Protein AF-A0A7V5YGB0-F1 (afdb_monomer)

Mean predicted aligned error: 4.24 Å

Nearest PDB structures (foldseek):
  5v7q-assembly1_X  TM=7.956E-01  e=1.371E-02  Mycobacterium tuberculosis
  7uvx-assembly1_W  TM=8.930E-01  e=6.726E-02  Acinetobacter baumannii AB0057
  8v9k-assembly1_Z  TM=7.972E-01  e=5.160E-02  Mycolicibacterium smegmatis MC2 155
  7nhm-assembly1_1  TM=9.029E-01  e=2.075E-01  Staphylococcus aureus subsp. aureus NCTC 8325
  7p6z-assembly1_v  TM=8.475E-01  e=4.026E-01  Mycoplasmoides pneumoniae M129

Structure (mmCIF, N/CA/C/O backbone):
data_AF-A0A7V5YGB0-F1
#
_entry.id   AF-A0A7V5YGB0-F1
#
loop_
_atom_site.group_PDB
_atom_site.id
_atom_site.type_symbol
_atom_site.label_atom_id
_atom_site.label_alt_id
_atom_site.label_comp_id
_atom_site.label_asym_id
_atom_site.label_entity_id
_atom_site.label_seq_id
_atom_site.pdbx_PDB_ins_code
_atom_site.Cartn_x
_atom_site.Cartn_y
_atom_site.Cartn_z
_atom_site.occupancy
_atom_site.B_iso_or_equiv
_atom_site.auth_seq_id
_atom_site.auth_comp_id
_atom_site.auth_asym_id
_atom_site.auth_atom_id
_atom_site.pdbx_PDB_model_num
ATOM 1 N N . MET A 1 1 ? -0.315 -4.525 15.671 1.00 60.41 1 MET A N 1
ATOM 2 C CA . MET A 1 1 ? -1.517 -4.139 14.908 1.00 60.41 1 MET A CA 1
ATOM 3 C C . MET A 1 1 ? -1.757 -5.169 13.839 1.00 60.41 1 MET A C 1
ATOM 5 O O . MET A 1 1 ? -0.874 -5.383 13.014 1.00 60.41 1 MET A O 1
ATOM 9 N N . SER A 1 2 ? -2.910 -5.821 13.880 1.00 67.69 2 SER A N 1
ATOM 10 C CA . SER A 1 2 ? -3.423 -6.587 12.751 1.00 67.69 2 SER A CA 1
ATOM 11 C C . SER A 1 2 ? -3.420 -5.677 11.516 1.00 67.69 2 SER A C 1
ATOM 13 O O . SER A 1 2 ? -3.981 -4.589 11.545 1.00 67.69 2 SER A O 1
ATOM 15 N N . GLN A 1 3 ? -2.804 -6.099 10.405 1.00 80.88 3 GLN A N 1
ATOM 16 C CA . GLN A 1 3 ? -2.974 -5.428 9.100 1.00 80.88 3 GLN A CA 1
ATOM 17 C C . GLN A 1 3 ? -4.353 -5.756 8.496 1.00 80.88 3 GLN A C 1
ATOM 19 O O . GLN A 1 3 ? -4.512 -5.863 7.281 1.00 80.88 3 GLN A O 1
ATOM 24 N N . VAL A 1 4 ? -5.331 -5.992 9.369 1.00 87.88 4 VAL A N 1
ATOM 25 C CA . VAL A 1 4 ? -6.682 -6.424 9.061 1.00 87.88 4 VAL A CA 1
ATOM 26 C C . VAL A 1 4 ? -7.613 -5.358 9.603 1.00 87.88 4 VAL A C 1
ATOM 28 O O . VAL A 1 4 ? -7.469 -4.950 10.748 1.00 87.88 4 VAL A O 1
ATOM 31 N N . CYS A 1 5 ? -8.531 -4.877 8.774 1.00 87.62 5 CYS A N 1
ATOM 32 C CA . CYS A 1 5 ? -9.542 -3.929 9.222 1.00 87.62 5 CYS A CA 1
ATOM 33 C C . CYS A 1 5 ? -10.562 -4.652 10.111 1.00 87.62 5 CYS A C 1
ATOM 35 O O . CYS A 1 5 ? -11.196 -5.590 9.635 1.00 87.62 5 CYS A O 1
ATOM 37 N N . ASP A 1 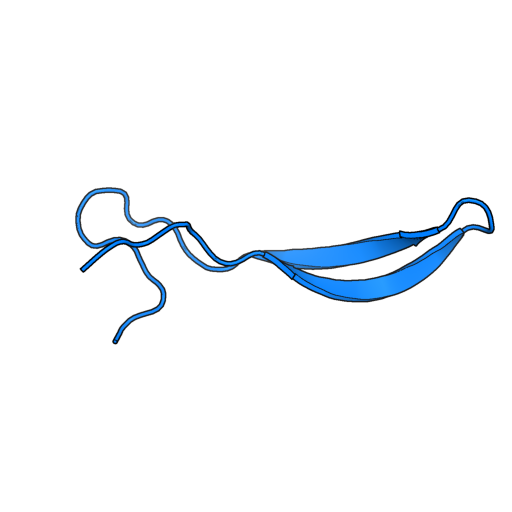6 ? -10.759 -4.203 11.351 1.00 86.69 6 ASP A N 1
ATOM 38 C CA . ASP A 1 6 ? -11.667 -4.864 12.304 1.00 86.69 6 ASP A CA 1
ATOM 39 C C . ASP A 1 6 ? -13.148 -4.735 11.910 1.00 86.69 6 ASP A C 1
ATOM 41 O O . ASP A 1 6 ? -13.945 -5.627 12.177 1.00 86.69 6 ASP A O 1
ATOM 45 N N . VAL A 1 7 ? -13.513 -3.660 11.202 1.00 87.44 7 VAL A N 1
ATOM 46 C CA . VAL A 1 7 ? -14.889 -3.429 10.723 1.00 87.44 7 VAL A CA 1
ATOM 47 C C . VAL A 1 7 ? -15.163 -4.178 9.417 1.00 87.44 7 VAL A C 1
ATOM 49 O O . VAL A 1 7 ? -16.191 -4.824 9.257 1.00 87.44 7 VAL A O 1
ATOM 52 N N . CYS A 1 8 ? -14.244 -4.077 8.451 1.00 87.25 8 CYS A N 1
ATOM 53 C CA . CYS A 1 8 ? -14.462 -4.577 7.089 1.00 87.25 8 CYS A CA 1
ATOM 54 C C . CYS A 1 8 ? -13.850 -5.964 6.831 1.00 87.25 8 CYS A C 1
ATOM 56 O O . CYS A 1 8 ? -14.010 -6.500 5.737 1.00 87.25 8 CYS A O 1
ATOM 58 N N . GLY A 1 9 ? -13.019 -6.483 7.738 1.00 88.12 9 GLY A N 1
ATOM 59 C CA . GLY A 1 9 ? -12.249 -7.718 7.548 1.00 88.12 9 GLY A CA 1
ATOM 60 C C . GLY A 1 9 ? -11.181 -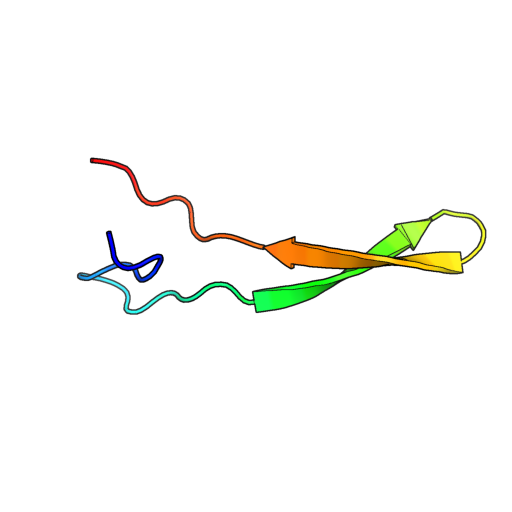7.662 6.445 1.00 88.1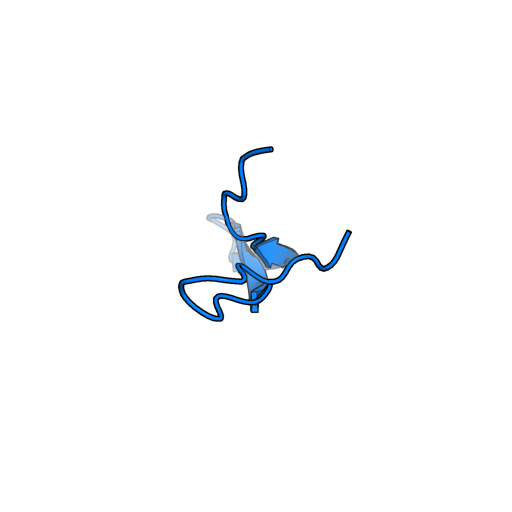2 9 GLY A C 1
ATOM 61 O O . GLY A 1 9 ? -10.590 -8.688 6.111 1.00 88.12 9 GLY A O 1
ATOM 62 N N . LYS A 1 10 ? -10.923 -6.490 5.843 1.00 90.75 10 LYS A N 1
ATOM 63 C CA . LYS A 1 10 ? -9.978 -6.326 4.722 1.00 90.75 10 LYS A CA 1
ATOM 64 C C . LYS A 1 10 ? -8.568 -6.716 5.147 1.00 90.75 10 LYS A C 1
ATOM 66 O O . LYS A 1 10 ? -8.083 -6.211 6.153 1.00 90.75 10 LYS A O 1
ATOM 71 N N . ARG A 1 11 ? -7.911 -7.562 4.352 1.00 92.31 11 ARG A N 1
ATOM 72 C CA . ARG A 1 11 ? -6.569 -8.113 4.597 1.00 92.31 11 ARG A CA 1
ATOM 73 C C . ARG A 1 11 ? -5.580 -7.670 3.515 1.00 92.31 11 ARG A C 1
ATOM 75 O O . ARG A 1 11 ? -6.019 -7.288 2.428 1.00 92.31 11 ARG A O 1
ATOM 82 N N . PRO A 1 12 ? -4.263 -7.740 3.769 1.00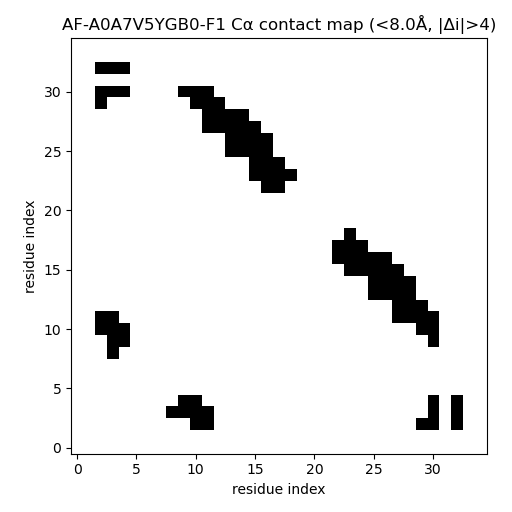 92.69 12 PRO A N 1
ATOM 83 C CA . PRO A 1 12 ? -3.265 -7.491 2.741 1.00 92.69 12 PRO A CA 1
ATOM 84 C C . PRO A 1 12 ? -3.393 -8.520 1.616 1.00 92.69 12 PRO A C 1
ATOM 86 O O . PRO A 1 12 ? -3.540 -9.713 1.882 1.00 92.69 12 PRO A O 1
ATOM 89 N N . SER A 1 13 ? -3.325 -8.069 0.365 1.00 91.94 13 SER A N 1
ATOM 90 C CA . SER A 1 13 ? -3.342 -8.959 -0.799 1.00 91.94 13 SER A CA 1
ATOM 91 C C . SER A 1 13 ? -1.944 -9.089 -1.396 1.00 91.94 13 SER A C 1
ATOM 93 O O . SER A 1 13 ? -1.302 -8.073 -1.692 1.00 91.94 13 SER A O 1
ATOM 95 N N . ALA A 1 14 ? -1.497 -10.321 -1.635 1.00 93.38 14 ALA A N 1
ATOM 96 C CA . ALA A 1 14 ? -0.278 -10.586 -2.391 1.00 93.38 14 ALA A CA 1
ATOM 97 C C . ALA A 1 14 ? -0.493 -10.309 -3.889 1.00 93.38 14 ALA A C 1
ATOM 99 O O . ALA A 1 14 ? -1.560 -10.589 -4.434 1.00 93.38 14 ALA A O 1
ATOM 100 N N . GLY A 1 15 ? 0.519 -9.762 -4.562 1.00 93.69 15 GLY A N 1
ATOM 101 C CA . GLY A 1 15 ? 0.487 -9.527 -6.002 1.00 93.69 15 GLY A CA 1
ATOM 102 C C . GLY A 1 15 ? 1.844 -9.111 -6.565 1.00 93.69 15 GLY A C 1
ATOM 103 O O . GLY A 1 15 ? 2.866 -9.158 -5.879 1.00 93.69 15 GLY A O 1
ATOM 104 N N . ASN A 1 16 ? 1.842 -8.683 -7.827 1.00 96.19 16 ASN A N 1
ATOM 105 C CA . ASN A 1 16 ? 3.017 -8.140 -8.501 1.00 96.19 16 ASN A CA 1
ATOM 106 C C . ASN A 1 16 ? 2.718 -6.739 -9.046 1.00 96.19 16 ASN A C 1
ATOM 108 O O . ASN A 1 16 ? 1.595 -6.455 -9.467 1.00 96.19 16 ASN A O 1
ATOM 112 N N . GLN A 1 17 ? 3.722 -5.868 -9.069 1.00 94.94 17 GLN A N 1
ATOM 113 C CA . GLN A 1 17 ? 3.711 -4.690 -9.928 1.00 94.94 17 GLN A CA 1
ATOM 114 C C . GLN A 1 17 ? 4.276 -5.103 -11.288 1.00 94.94 17 GLN A C 1
ATOM 116 O O . GLN A 1 17 ? 5.312 -5.761 -11.356 1.00 94.94 17 GLN A O 1
ATOM 121 N N . VAL A 1 18 ? 3.560 -4.763 -12.357 1.00 95.50 18 VAL A N 1
ATOM 122 C CA . VAL A 1 18 ? 3.942 -5.090 -13.733 1.00 95.50 18 VAL A CA 1
ATOM 123 C C . VAL A 1 18 ? 4.403 -3.805 -14.403 1.00 95.50 18 VAL A C 1
ATOM 125 O O . VAL A 1 18 ? 3.655 -2.827 -14.425 1.00 95.50 18 VAL A O 1
ATOM 128 N N . SER A 1 19 ? 5.643 -3.776 -14.891 1.00 95.38 19 SER A N 1
ATOM 129 C CA . SER A 1 19 ? 6.150 -2.642 -15.671 1.00 95.38 19 SER A CA 1
ATOM 130 C C . SER A 1 19 ? 5.626 -2.669 -17.111 1.00 95.38 19 SER A C 1
ATOM 132 O O . SER A 1 19 ? 5.117 -3.682 -17.587 1.00 95.38 19 SER A O 1
ATOM 134 N N . HIS A 1 20 ? 5.844 -1.580 -17.851 1.00 96.12 20 HIS A N 1
ATOM 135 C CA . HIS A 1 20 ? 5.586 -1.520 -19.296 1.00 96.12 20 HIS A CA 1
ATOM 136 C C . HIS A 1 20 ? 6.355 -2.599 -20.088 1.00 96.12 20 HIS A C 1
ATOM 138 O O . HIS A 1 20 ? 5.910 -3.060 -21.130 1.00 96.12 20 HIS A O 1
ATOM 144 N N . SER A 1 21 ? 7.510 -3.032 -19.578 1.00 96.88 21 SER A N 1
ATOM 145 C CA . SER A 1 21 ? 8.316 -4.132 -20.124 1.00 96.88 21 SER A CA 1
ATOM 146 C C . SER A 1 21 ? 7.9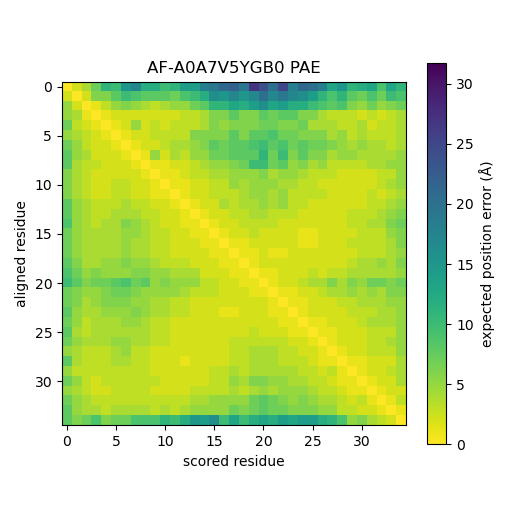50 -5.508 -19.548 1.00 96.88 21 SER A C 1
ATOM 148 O O . SER A 1 21 ? 8.747 -6.437 -19.642 1.00 96.88 21 SER A O 1
ATOM 150 N N . MET A 1 22 ? 6.776 -5.639 -18.917 1.00 94.94 22 MET A N 1
ATOM 151 C CA . MET A 1 22 ? 6.281 -6.864 -18.272 1.00 94.94 22 MET A CA 1
ATOM 152 C C . MET A 1 22 ? 7.221 -7.445 -17.205 1.00 94.94 22 MET A C 1
ATOM 154 O O . MET A 1 22 ? 7.216 -8.644 -16.926 1.00 94.94 22 MET A O 1
ATOM 158 N N . ARG A 1 23 ? 8.025 -6.605 -16.543 1.00 96.31 23 ARG A N 1
ATOM 159 C CA . ARG A 1 23 ? 8.783 -7.048 -15.368 1.00 96.31 23 ARG A CA 1
ATOM 160 C C . ARG A 1 23 ? 7.842 -7.131 -14.178 1.00 96.31 23 ARG A C 1
ATOM 162 O O . ARG A 1 23 ? 7.243 -6.130 -13.790 1.00 96.31 23 ARG A O 1
ATOM 169 N N . HIS A 1 24 ? 7.749 -8.323 -13.600 1.00 96.50 24 HIS A N 1
ATOM 170 C CA . HIS A 1 24 ? 6.957 -8.593 -12.410 1.00 96.50 24 HIS A CA 1
ATOM 171 C C . HIS A 1 24 ? 7.820 -8.444 -11.156 1.00 96.50 24 HIS A C 1
ATOM 173 O O . HIS A 1 24 ? 8.738 -9.232 -10.933 1.00 96.50 24 HIS A O 1
ATOM 179 N N . THR A 1 25 ? 7.511 -7.458 -10.315 1.00 95.94 25 THR A N 1
ATOM 180 C CA . THR A 1 25 ? 8.116 -7.312 -8.983 1.00 95.94 25 THR A CA 1
ATOM 181 C C . THR A 1 25 ? 7.091 -7.648 -7.908 1.00 95.94 25 THR A C 1
ATOM 183 O O . THR A 1 25 ? 5.954 -7.179 -7.956 1.00 95.94 25 THR A O 1
ATOM 186 N N . ARG A 1 26 ? 7.469 -8.481 -6.931 1.00 95.19 26 ARG A N 1
ATOM 187 C CA . ARG A 1 26 ? 6.566 -8.886 -5.843 1.00 95.19 26 ARG A CA 1
ATOM 188 C C . ARG A 1 26 ? 6.192 -7.678 -4.988 1.00 95.19 26 ARG A C 1
ATOM 190 O O . ARG A 1 26 ? 7.065 -6.925 -4.563 1.00 95.19 26 ARG A O 1
ATOM 197 N N . ARG A 1 27 ? 4.900 -7.515 -4.701 1.00 94.00 27 ARG A N 1
ATOM 198 C CA . ARG A 1 27 ? 4.379 -6.442 -3.847 1.00 94.00 27 ARG A CA 1
ATOM 199 C C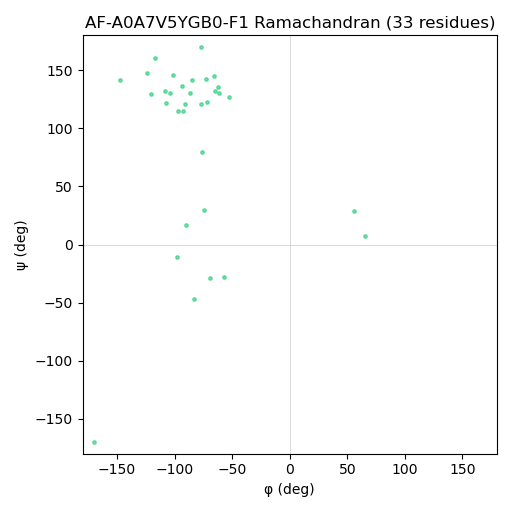 . ARG A 1 27 ? 3.148 -6.902 -3.068 1.00 94.00 27 ARG A C 1
ATOM 201 O O . ARG A 1 27 ? 2.267 -7.567 -3.598 1.00 94.00 27 ARG A O 1
ATOM 208 N N . MET A 1 28 ? 3.051 -6.469 -1.816 1.00 92.31 28 MET A N 1
ATOM 209 C CA . MET A 1 28 ? 1.828 -6.562 -1.016 1.00 92.31 28 MET A CA 1
ATOM 210 C C . MET A 1 28 ? 1.022 -5.261 -1.137 1.00 92.31 28 MET A C 1
ATOM 212 O O . MET A 1 28 ? 1.595 -4.170 -1.061 1.00 92.31 28 MET A O 1
ATOM 216 N N . ARG A 1 29 ? -0.303 -5.353 -1.306 1.00 91.00 29 ARG A N 1
ATOM 217 C CA . ARG A 1 29 ? -1.211 -4.203 -1.149 1.00 91.00 29 ARG A CA 1
ATOM 218 C C . ARG A 1 29 ? -1.815 -4.241 0.248 1.00 91.00 29 ARG A C 1
ATOM 220 O O . ARG A 1 29 ? -2.555 -5.165 0.569 1.00 91.00 29 ARG A O 1
ATOM 227 N N . MET A 1 30 ? -1.482 -3.247 1.065 1.00 91.81 30 MET A N 1
ATOM 228 C CA . MET A 1 30 ? -2.021 -3.101 2.415 1.00 91.81 30 MET A CA 1
ATOM 229 C C . MET A 1 30 ? -3.365 -2.357 2.380 1.00 91.81 30 MET A C 1
ATOM 231 O O . MET A 1 30 ? -3.513 -1.416 1.594 1.00 91.81 30 MET A O 1
ATOM 235 N N . PRO A 1 31 ? -4.343 -2.747 3.213 1.00 90.12 31 PRO A N 1
ATOM 236 C CA . PRO A 1 31 ? -5.547 -1.953 3.417 1.00 90.12 31 PRO A CA 1
AT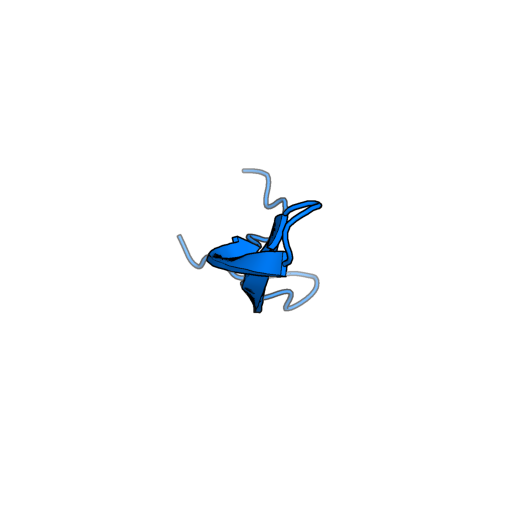OM 237 C C . PRO A 1 31 ? -5.206 -0.615 4.095 1.00 90.12 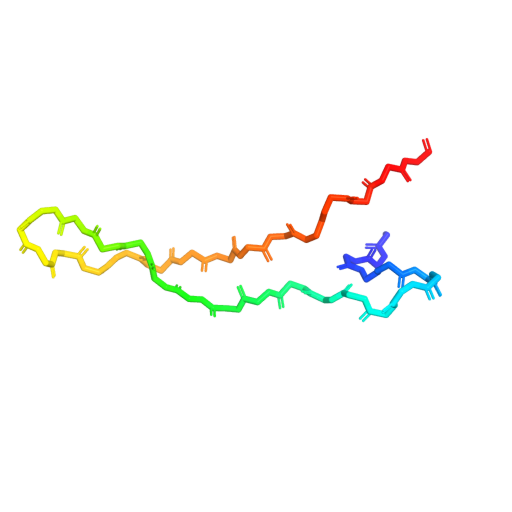31 PRO A C 1
ATOM 239 O O . PRO A 1 31 ? -4.320 -0.548 4.944 1.00 90.12 31 PRO A O 1
ATOM 242 N N . ASN A 1 32 ? -5.925 0.449 3.728 1.00 89.69 32 ASN A N 1
ATOM 243 C CA . ASN A 1 32 ? -5.787 1.776 4.335 1.00 89.69 32 ASN A CA 1
ATOM 244 C C . ASN A 1 32 ? -6.467 1.800 5.717 1.00 89.69 32 ASN A C 1
ATOM 246 O O . ASN A 1 32 ? -7.621 2.208 5.834 1.00 89.69 32 ASN A O 1
ATOM 250 N N . ILE A 1 33 ? -5.787 1.269 6.734 1.00 87.56 33 ILE A N 1
ATOM 251 C CA . ILE A 1 33 ? -6.252 1.258 8.127 1.00 87.56 33 ILE A CA 1
ATOM 252 C C . ILE A 1 33 ? -5.720 2.521 8.809 1.00 87.56 33 ILE A C 1
ATOM 254 O O . ILE A 1 33 ? -4.508 2.721 8.871 1.00 87.56 33 ILE A O 1
ATOM 258 N N . GLN A 1 34 ? -6.621 3.358 9.317 1.00 84.38 34 GLN A N 1
ATOM 259 C CA . GLN A 1 34 ? -6.293 4.557 10.095 1.00 84.38 34 GLN A CA 1
ATOM 260 C C . GLN A 1 34 ? -6.508 4.263 11.587 1.00 84.38 34 GLN A C 1
ATOM 262 O O . GLN A 1 34 ? -7.368 3.446 11.918 1.00 84.38 34 GLN A O 1
ATOM 267 N N . ARG A 1 35 ? -5.682 4.852 12.460 1.00 79.81 35 ARG A N 1
ATOM 268 C CA . ARG A 1 35 ? -5.719 4.650 13.919 1.00 79.81 35 ARG A CA 1
ATOM 269 C C . ARG A 1 35 ? -6.390 5.824 14.604 1.00 79.81 35 ARG A C 1
ATOM 271 O O . ARG A 1 35 ? -6.138 6.955 14.135 1.00 79.81 35 ARG A O 1
#

Secondary structure (DSSP, 8-state):
--SS-TTT--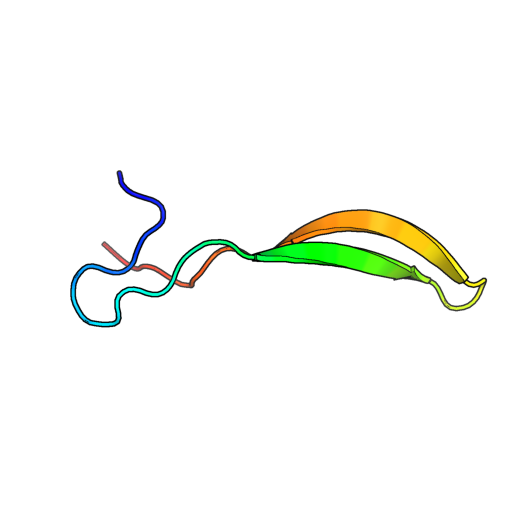--EEEEEE-TT--EEEEEE------

Radius of gyration: 12.85 Å; Cα contacts (8 Å, |Δi|>4): 47; chains: 1; bounding box: 24×15×35 Å

Foldseek 3Di:
DQLADPVPRDHKDWAFDQDPVRDTDTDIDGDPDDD

Solvent-accessible surface area (backbone atoms only — not comparable to full-atom values): 2412 Å² total; per-residue (Å²): 130,74,70,45,37,88,88,78,65,42,55,60,43,84,49,63,49,70,46,99,84,66,49,74,43,87,41,74,48,71,57,94,74,84,132

Sequence (35 aa):
MSQVCDVCGKRPSAGNQVSHSMRHTRRMRMPNIQR

pLDDT: mean 89.81, std 7.71, range [60.41, 96.88]